Protein AF-A0A0B6Z193-F1 (afdb_monomer)

Mean predicted aligned error: 3.89 Å

Radius of gyration: 12.37 Å; Cα contacts (8 Å, |Δi|>4): 92; chains: 1; bounding box: 33×21×31 Å

InterPro domains:
  IPR056168 IF140/IFT172/WDR19, TPR domain [PF24762] (1-85)

Foldseek 3Di:
DVVCLVVLPLVVLLVVCVVVVVVVLNVQLVVQVPDPDSLSSSLSNCVSVVVNVSSLVSCVVVVVLVVNLVSCVVVVVVVVSVVSD

Secondary structure (DSSP, 8-state):
-HHHHHTT-HHHHHHHHHHTT-HHHHHHHHHHTTSS-HHHHHHHHHHHTT-HHHHHHHHHHHT-HHHHHHHHHHTT-HHHHHHH-

Structure (mmCIF, N/CA/C/O backbone):
data_AF-A0A0B6Z193-F1
#
_entry.id   AF-A0A0B6Z193-F1
#
loop_
_atom_site.group_PDB
_atom_site.id
_atom_site.type_s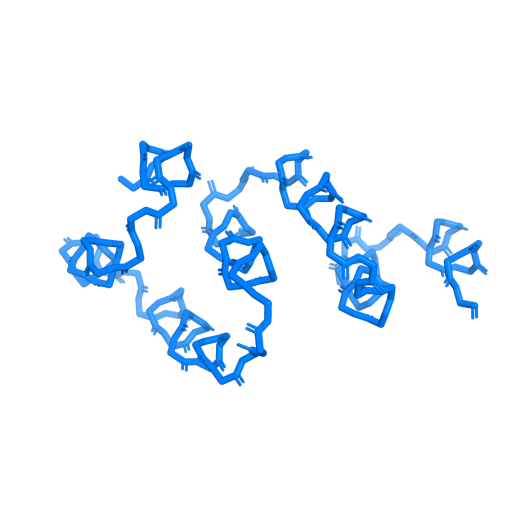ymbol
_atom_site.label_atom_id
_atom_site.label_alt_id
_atom_site.label_comp_id
_atom_site.label_asym_id
_atom_site.label_entity_id
_atom_site.label_seq_id
_atom_site.pdbx_PDB_ins_code
_atom_site.Cartn_x
_atom_site.Cartn_y
_atom_site.Cartn_z
_atom_site.occupancy
_atom_site.B_iso_or_equiv
_atom_site.auth_seq_id
_atom_site.auth_comp_id
_atom_site.auth_asym_id
_atom_site.auth_atom_id
_atom_site.pdbx_PDB_model_num
ATOM 1 N N . ALA A 1 1 ? 8.393 -8.303 -8.037 1.00 62.41 1 ALA A N 1
ATOM 2 C CA . ALA A 1 1 ? 7.905 -7.330 -7.033 1.00 62.41 1 ALA A CA 1
ATOM 3 C C . ALA A 1 1 ? 7.240 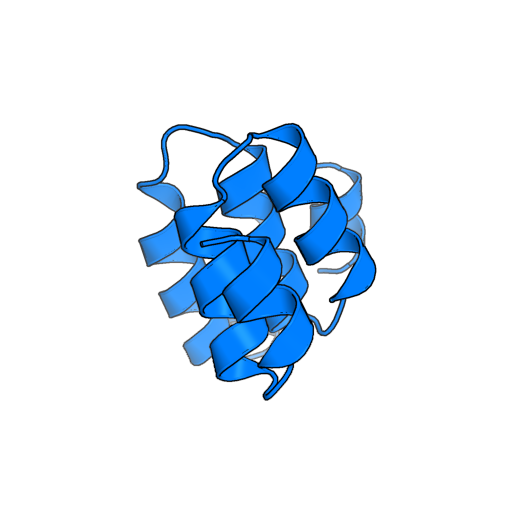-7.959 -5.789 1.00 62.41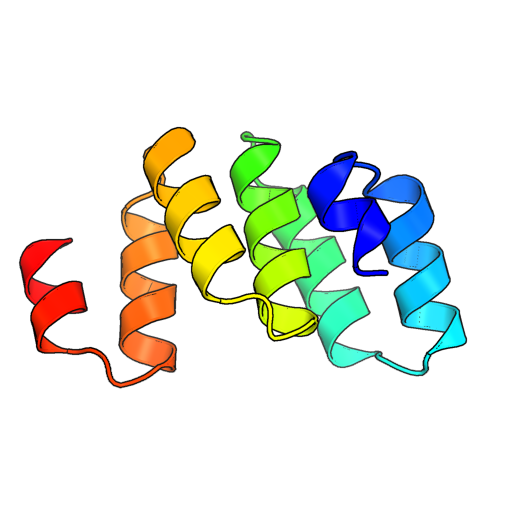 1 ALA A C 1
ATOM 5 O O . ALA A 1 1 ? 7.512 -7.479 -4.699 1.00 62.41 1 ALA A O 1
ATOM 6 N N . LYS A 1 2 ? 6.439 -9.043 -5.870 1.00 69.62 2 LYS A N 1
ATOM 7 C CA . LYS A 1 2 ? 5.801 -9.660 -4.671 1.00 69.62 2 LYS A CA 1
ATOM 8 C C . LYS A 1 2 ? 6.790 -10.071 -3.560 1.00 69.62 2 LYS A C 1
ATOM 10 O O . LYS A 1 2 ? 6.519 -9.876 -2.382 1.00 69.62 2 LYS A O 1
ATOM 15 N N . MET A 1 3 ? 7.975 -10.566 -3.928 1.00 73.62 3 MET A N 1
ATOM 16 C CA . MET A 1 3 ? 9.044 -10.897 -2.969 1.00 73.62 3 MET A CA 1
ATOM 17 C C . MET A 1 3 ? 9.630 -9.671 -2.247 1.00 73.62 3 MET A C 1
ATOM 19 O O . MET A 1 3 ? 10.144 -9.809 -1.141 1.00 73.62 3 MET A O 1
ATOM 23 N N . CYS A 1 4 ? 9.539 -8.474 -2.836 1.00 71.94 4 CYS A N 1
ATOM 24 C CA . CYS A 1 4 ? 10.004 -7.232 -2.214 1.00 71.94 4 CYS A CA 1
ATOM 25 C C . CYS A 1 4 ? 9.122 -6.831 -1.030 1.00 71.94 4 CYS A C 1
ATOM 27 O O . CYS A 1 4 ? 9.639 -6.285 -0.064 1.00 71.94 4 CYS A O 1
ATOM 29 N N . VAL A 1 5 ? 7.823 -7.151 -1.081 1.00 73.81 5 VAL A N 1
ATOM 30 C CA . VAL A 1 5 ? 6.886 -6.922 0.029 1.00 73.81 5 VAL A CA 1
ATOM 31 C C . VAL A 1 5 ? 7.226 -7.841 1.201 1.00 73.81 5 VAL A C 1
ATOM 33 O O . VAL A 1 5 ? 7.409 -7.370 2.318 1.00 73.81 5 VAL A O 1
ATOM 36 N N . LYS A 1 6 ? 7.437 -9.136 0.933 1.00 75.75 6 LYS A N 1
ATOM 37 C CA . LYS A 1 6 ? 7.813 -10.115 1.968 1.00 75.75 6 LYS A CA 1
ATOM 38 C C . LYS A 1 6 ? 9.166 -9.818 2.619 1.00 75.75 6 LYS A C 1
ATOM 40 O O . LYS A 1 6 ? 9.297 -9.925 3.830 1.00 75.75 6 LYS A O 1
ATOM 45 N N . ASN A 1 7 ? 10.155 -9.414 1.820 1.00 80.06 7 ASN A N 1
ATOM 46 C CA . ASN A 1 7 ? 11.519 -9.152 2.292 1.00 80.06 7 ASN A CA 1
ATOM 47 C C . ASN A 1 7 ? 11.777 -7.683 2.654 1.00 80.06 7 ASN A C 1
ATOM 49 O O . ASN A 1 7 ? 12.918 -7.330 2.935 1.00 80.06 7 ASN A O 1
ATOM 53 N N . ARG A 1 8 ? 10.757 -6.818 2.572 1.00 81.56 8 ARG A N 1
ATOM 54 C CA . ARG A 1 8 ? 10.849 -5.370 2.828 1.00 81.56 8 ARG A CA 1
ATOM 55 C C . ARG A 1 8 ? 11.963 -4.655 2.032 1.00 81.56 8 ARG A C 1
ATOM 57 O O . ARG A 1 8 ? 12.493 -3.636 2.465 1.00 81.56 8 ARG A O 1
ATOM 64 N N . ARG A 1 9 ? 12.310 -5.172 0.845 1.00 83.25 9 ARG A N 1
ATOM 65 C CA . ARG A 1 9 ? 13.355 -4.630 -0.049 1.00 83.25 9 ARG A CA 1
ATOM 66 C C . ARG A 1 9 ? 12.778 -3.606 -1.027 1.00 83.25 9 ARG A C 1
ATOM 68 O O . ARG A 1 9 ? 12.3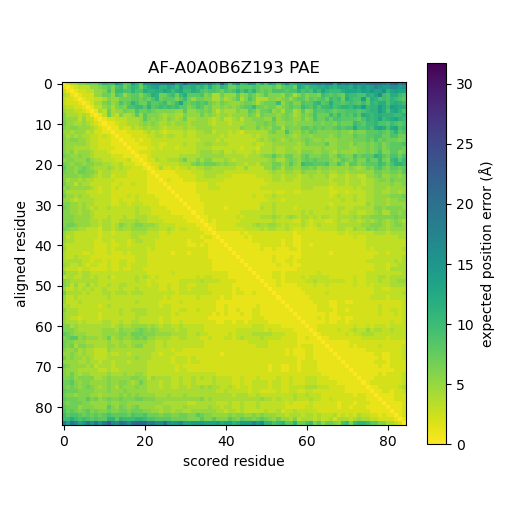87 -3.945 -2.147 1.00 83.25 9 ARG A O 1
ATOM 75 N N . LEU A 1 10 ? 12.658 -2.364 -0.559 1.00 80.75 10 LEU A N 1
ATOM 76 C CA . LEU A 1 10 ? 12.068 -1.237 -1.300 1.00 80.75 10 LEU A CA 1
ATOM 77 C C . LEU A 1 10 ? 12.988 -0.676 -2.395 1.00 80.75 10 LEU A C 1
ATOM 79 O O . LEU A 1 10 ? 12.511 -0.196 -3.423 1.00 80.75 10 LEU A O 1
ATOM 83 N N . ASP A 1 11 ? 14.295 -0.791 -2.191 1.00 77.50 11 ASP A N 1
ATOM 84 C CA . ASP A 1 11 ? 15.352 -0.486 -3.155 1.00 77.50 11 ASP A CA 1
ATOM 85 C C . ASP A 1 11 ? 15.120 -1.214 -4.489 1.00 77.50 11 ASP A C 1
ATOM 87 O O . ASP A 1 11 ? 14.967 -0.586 -5.539 1.00 77.50 11 ASP A O 1
ATOM 91 N N . VAL A 1 12 ? 14.947 -2.535 -4.434 1.00 82.94 12 VAL A N 1
ATOM 92 C CA . VAL A 1 12 ? 14.689 -3.381 -5.608 1.00 82.94 12 VAL A CA 1
ATOM 93 C C . VAL A 1 12 ? 13.273 -3.176 -6.150 1.00 82.94 12 VAL A C 1
ATOM 95 O O . VAL A 1 12 ? 13.034 -3.328 -7.351 1.00 82.94 12 VAL A O 1
ATOM 98 N N . ALA A 1 13 ? 12.318 -2.812 -5.290 1.00 85.00 13 ALA A N 1
ATOM 99 C CA . ALA A 1 13 ? 10.941 -2.568 -5.708 1.00 85.00 13 ALA A CA 1
ATOM 100 C C . ALA A 1 13 ? 10.832 -1.398 -6.694 1.00 85.00 13 ALA A C 1
ATOM 102 O O . ALA A 1 13 ? 10.075 -1.497 -7.660 1.00 85.00 13 ALA A O 1
ATOM 103 N N . SER A 1 14 ? 11.616 -0.333 -6.493 1.00 81.38 14 SER A N 1
ATOM 104 C CA . SER A 1 14 ? 11.649 0.822 -7.397 1.00 81.38 14 SER A CA 1
ATOM 105 C C . SER A 1 14 ? 12.083 0.434 -8.819 1.00 81.38 14 SER A C 1
ATOM 107 O O . SER A 1 14 ? 11.402 0.769 -9.790 1.00 81.38 14 SER A O 1
ATOM 109 N N . VAL A 1 15 ? 13.140 -0.377 -8.931 1.00 85.38 15 VAL A N 1
ATOM 110 C CA . VAL A 1 15 ? 13.657 -0.905 -10.202 1.00 85.38 15 VAL A CA 1
ATOM 111 C C . VAL A 1 15 ? 12.653 -1.861 -10.842 1.00 85.38 15 VAL A C 1
ATOM 113 O O . VAL A 1 15 ? 12.367 -1.764 -12.032 1.00 85.38 15 VAL A O 1
ATOM 116 N N . CYS A 1 16 ? 12.053 -2.752 -10.047 1.00 85.06 16 CYS A N 1
ATOM 117 C CA . CYS A 1 16 ? 11.030 -3.681 -10.525 1.00 85.06 16 CYS A CA 1
ATOM 118 C C . CYS A 1 16 ? 9.824 -2.950 -11.128 1.00 85.06 16 CYS A C 1
ATOM 120 O O . CYS A 1 16 ? 9.343 -3.348 -12.184 1.00 85.06 16 CYS A O 1
ATOM 122 N N . LEU A 1 17 ? 9.335 -1.889 -10.479 1.00 86.50 17 LEU A N 1
ATOM 123 C CA . LEU A 1 17 ? 8.214 -1.098 -10.992 1.00 86.50 17 LEU A CA 1
ATOM 124 C C . LEU A 1 17 ? 8.579 -0.366 -12.290 1.00 86.50 17 LEU A C 1
ATOM 126 O O . LEU A 1 17 ? 7.737 -0.287 -13.183 1.00 86.50 17 LEU A O 1
ATOM 130 N N . GLY A 1 18 ? 9.823 0.111 -12.419 1.00 85.12 18 GLY A N 1
ATOM 131 C CA . GLY A 1 18 ? 10.349 0.677 -13.665 1.00 85.12 18 GLY A CA 1
ATOM 132 C C . GLY A 1 18 ? 10.363 -0.342 -14.806 1.00 85.12 18 GLY A C 1
ATOM 133 O O . GLY A 1 18 ? 9.780 -0.093 -15.858 1.00 85.12 18 GLY A O 1
ATOM 134 N N . ASN A 1 19 ? 10.927 -1.528 -14.563 1.00 86.94 19 ASN A N 1
ATOM 135 C CA . ASN A 1 19 ? 10.999 -2.605 -15.557 1.00 86.94 19 ASN A CA 1
ATOM 136 C C . ASN A 1 19 ? 9.619 -3.155 -15.953 1.00 86.94 19 ASN A C 1
ATOM 138 O O . ASN A 1 19 ? 9.444 -3.643 -17.063 1.00 86.94 19 ASN A O 1
ATOM 142 N N . MET A 1 20 ? 8.630 -3.072 -15.060 1.00 86.44 20 MET A N 1
ATOM 143 C CA . MET A 1 20 ? 7.243 -3.462 -15.337 1.00 86.44 20 MET A CA 1
ATOM 144 C C . MET A 1 20 ? 6.434 -2.374 -16.067 1.00 86.44 20 MET A C 1
ATOM 146 O O . MET A 1 20 ? 5.244 -2.571 -16.302 1.00 86.44 20 MET A O 1
ATOM 150 N N . GLY A 1 21 ? 7.018 -1.204 -16.363 1.00 88.25 21 GLY A N 1
ATOM 151 C CA . GLY A 1 21 ? 6.288 -0.063 -16.931 1.00 88.25 21 GLY A CA 1
ATOM 152 C C . GLY A 1 21 ? 5.227 0.518 -15.984 1.00 88.25 21 GLY A C 1
ATOM 153 O O . GLY A 1 21 ? 4.336 1.257 -16.402 1.00 88.25 21 GLY A O 1
ATOM 154 N N . HIS A 1 22 ? 5.298 0.202 -14.688 1.00 88.81 22 HIS A N 1
ATOM 155 C CA . HIS A 1 22 ? 4.269 0.527 -13.706 1.00 88.81 22 HIS A CA 1
ATOM 156 C C . HIS A 1 22 ? 4.487 1.931 -13.112 1.00 88.81 22 HIS A C 1
ATOM 158 O O . HIS A 1 22 ? 4.703 2.108 -11.908 1.00 88.81 22 HIS A O 1
ATOM 164 N N . ALA A 1 23 ? 4.420 2.954 -13.971 1.00 89.50 23 ALA A N 1
ATOM 165 C CA . ALA A 1 23 ? 4.773 4.338 -13.642 1.00 89.50 23 ALA A CA 1
ATOM 166 C C . ALA A 1 23 ? 3.988 4.912 -12.447 1.00 89.50 23 ALA A C 1
ATOM 168 O O . ALA A 1 23 ? 4.574 5.554 -11.574 1.00 89.50 23 ALA A O 1
ATOM 169 N N . ARG A 1 24 ? 2.678 4.629 -12.358 1.00 89.38 24 ARG A N 1
ATOM 170 C CA . ARG A 1 24 ? 1.832 5.065 -11.228 1.00 89.38 24 ARG A CA 1
ATOM 171 C C . ARG A 1 24 ? 2.3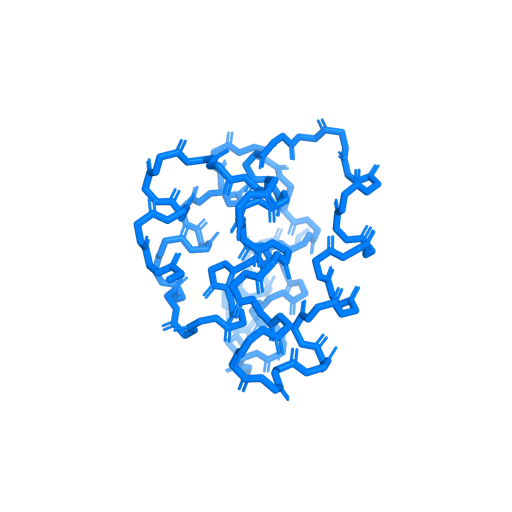16 4.489 -9.901 1.00 89.38 24 ARG A C 1
ATOM 173 O O . ARG A 1 24 ? 2.495 5.228 -8.941 1.00 89.38 24 ARG A O 1
ATOM 180 N N . GLY A 1 25 ? 2.615 3.193 -9.875 1.00 89.56 25 GLY A N 1
ATOM 181 C CA . GLY A 1 25 ? 3.155 2.550 -8.676 1.00 89.56 25 GLY A CA 1
ATOM 182 C C . GLY A 1 25 ? 4.559 3.032 -8.326 1.00 89.56 25 GLY A C 1
ATOM 183 O O . GLY A 1 25 ? 4.855 3.210 -7.152 1.00 89.56 25 GLY A O 1
ATOM 184 N N . ALA A 1 26 ? 5.407 3.325 -9.318 1.00 89.69 26 ALA A N 1
ATOM 185 C CA . ALA A 1 26 ? 6.723 3.919 -9.077 1.00 89.69 26 ALA A CA 1
ATOM 186 C C . ALA A 1 26 ? 6.636 5.343 -8.497 1.00 89.69 26 ALA A C 1
ATOM 188 O O . ALA A 1 26 ? 7.514 5.752 -7.735 1.00 89.69 26 ALA A O 1
ATOM 189 N N . LYS A 1 27 ? 5.601 6.114 -8.855 1.00 90.94 27 LYS A N 1
ATOM 190 C CA . LYS A 1 27 ? 5.309 7.411 -8.229 1.00 90.94 27 LYS A CA 1
ATOM 191 C C . LYS A 1 27 ? 4.803 7.227 -6.795 1.00 90.94 27 LYS A C 1
ATOM 193 O O . LYS A 1 27 ? 5.396 7.798 -5.888 1.00 90.94 27 LYS A O 1
ATOM 198 N N . ALA A 1 28 ? 3.793 6.381 -6.591 1.00 91.00 28 ALA A N 1
ATOM 199 C CA . ALA A 1 28 ? 3.229 6.111 -5.268 1.00 91.00 28 ALA A CA 1
ATOM 200 C C . ALA A 1 28 ? 4.290 5.594 -4.281 1.00 91.00 28 ALA A C 1
ATOM 202 O O . ALA A 1 28 ? 4.350 6.039 -3.142 1.00 91.00 28 ALA A O 1
ATOM 203 N N . LEU A 1 29 ? 5.191 4.713 -4.733 1.00 90.50 29 LEU A N 1
ATOM 204 C CA . LEU A 1 29 ? 6.309 4.240 -3.918 1.00 90.50 29 LEU A CA 1
ATOM 205 C C . LEU A 1 29 ? 7.257 5.383 -3.525 1.00 90.50 29 LEU A C 1
ATOM 207 O O . LEU A 1 29 ? 7.687 5.443 -2.379 1.00 90.50 29 LEU A O 1
ATOM 211 N N . ARG A 1 30 ? 7.574 6.301 -4.448 1.00 90.62 30 ARG A N 1
ATOM 212 C CA . ARG A 1 30 ? 8.426 7.468 -4.156 1.00 90.62 30 ARG A CA 1
ATOM 213 C C . ARG A 1 30 ? 7.804 8.405 -3.126 1.00 90.62 30 ARG A C 1
ATOM 215 O O . ARG A 1 30 ? 8.529 8.943 -2.298 1.00 90.62 30 ARG A O 1
ATOM 222 N N . GLU A 1 31 ? 6.492 8.602 -3.180 1.00 90.94 31 GLU A N 1
ATOM 223 C CA . GLU A 1 31 ? 5.764 9.384 -2.177 1.00 90.94 31 GLU A CA 1
ATOM 224 C C . GLU A 1 31 ? 5.774 8.668 -0.825 1.00 90.94 31 GLU A C 1
ATOM 226 O O . GLU A 1 31 ? 6.145 9.276 0.175 1.00 90.94 31 GLU A O 1
ATOM 231 N N . ALA A 1 32 ? 5.507 7.361 -0.823 1.00 90.88 32 ALA A N 1
ATOM 232 C CA . ALA A 1 32 ? 5.507 6.546 0.383 1.00 90.88 32 ALA A CA 1
ATOM 233 C C . ALA A 1 32 ? 6.864 6.515 1.091 1.00 90.88 32 ALA A C 1
ATOM 235 O O . ALA A 1 32 ? 6.892 6.445 2.309 1.00 90.88 32 ALA A O 1
ATOM 236 N N . LEU A 1 33 ? 7.995 6.610 0.377 1.00 89.81 33 LEU A N 1
ATOM 237 C CA . LEU A 1 33 ? 9.332 6.658 0.995 1.00 89.81 33 LEU A CA 1
ATOM 238 C C . LEU A 1 33 ? 9.510 7.806 2.010 1.00 89.81 33 LEU A C 1
ATOM 240 O O . LEU A 1 33 ? 10.448 7.744 2.805 1.00 89.81 33 LEU A O 1
ATOM 244 N N . LYS A 1 34 ? 8.636 8.822 1.997 1.00 91.44 34 LYS A N 1
ATOM 245 C CA . LYS A 1 34 ? 8.611 9.907 2.987 1.00 91.44 34 LYS A CA 1
ATOM 246 C C . LYS A 1 34 ? 8.051 9.474 4.343 1.00 91.44 34 LYS A C 1
ATOM 248 O O . LYS A 1 34 ? 8.379 10.108 5.341 1.00 91.44 34 LYS A O 1
ATOM 253 N N . GLU A 1 35 ? 7.253 8.408 4.385 1.00 92.00 35 GLU A N 1
ATOM 254 C CA . GLU A 1 35 ? 6.680 7.896 5.629 1.00 92.00 35 GLU A CA 1
ATOM 255 C C . GLU A 1 35 ? 7.786 7.440 6.583 1.00 92.00 35 GLU A C 1
ATOM 257 O O . GLU A 1 35 ? 8.748 6.815 6.128 1.00 92.00 35 GLU A O 1
ATOM 262 N N . PRO A 1 36 ? 7.698 7.709 7.892 1.00 91.12 36 PRO A N 1
ATOM 263 C CA . PRO A 1 36 ? 8.727 7.286 8.833 1.00 91.12 36 PRO A CA 1
ATOM 264 C C . PRO A 1 36 ? 8.763 5.761 8.990 1.00 91.12 36 PRO A C 1
ATOM 266 O O . PRO A 1 36 ? 9.843 5.173 9.089 1.00 91.12 36 PRO A O 1
ATOM 269 N N . GLU A 1 37 ? 7.609 5.096 8.956 1.00 92.69 37 GLU A N 1
ATOM 270 C CA . GLU A 1 37 ? 7.511 3.662 9.190 1.00 92.69 37 GLU A CA 1
ATOM 271 C C . GLU A 1 37 ? 7.773 2.849 7.919 1.00 92.69 37 GLU A C 1
ATOM 273 O O . GLU A 1 37 ? 7.080 2.965 6.906 1.00 92.69 37 GLU A O 1
ATOM 278 N N . LEU A 1 38 ? 8.737 1.925 7.996 1.00 91.50 38 LEU A N 1
ATOM 279 C CA . LEU A 1 38 ? 9.046 1.004 6.900 1.00 91.50 38 LEU A CA 1
ATOM 280 C C . LEU A 1 38 ? 7.812 0.208 6.450 1.00 91.50 38 LEU A C 1
ATOM 282 O O . LEU A 1 38 ? 7.605 0.015 5.255 1.00 91.50 38 LEU A O 1
ATOM 286 N N . ASP A 1 39 ? 6.980 -0.222 7.397 1.00 92.38 39 ASP A N 1
ATOM 287 C CA . ASP A 1 39 ? 5.787 -1.014 7.101 1.00 92.38 39 ASP A CA 1
ATOM 288 C C . ASP A 1 39 ? 4.746 -0.198 6.319 1.00 92.38 39 ASP A C 1
ATOM 290 O O . ASP A 1 39 ? 4.137 -0.748 5.404 1.00 92.38 39 ASP A O 1
ATOM 294 N N . ALA A 1 40 ? 4.626 1.116 6.554 1.00 94.19 40 ALA A N 1
ATOM 295 C CA . ALA A 1 40 ? 3.773 1.994 5.745 1.00 94.19 40 ALA A CA 1
ATOM 296 C C . ALA A 1 40 ? 4.282 2.091 4.294 1.00 94.19 40 ALA A C 1
ATOM 298 O O . ALA A 1 40 ? 3.515 1.932 3.342 1.00 94.19 40 ALA A O 1
ATOM 299 N N . ARG A 1 41 ? 5.602 2.234 4.107 1.00 94.12 41 ARG A N 1
ATOM 300 C CA . ARG A 1 41 ? 6.239 2.237 2.773 1.00 94.12 41 ARG A CA 1
ATOM 301 C C . ARG A 1 41 ? 5.970 0.940 2.009 1.00 94.12 41 ARG A C 1
ATOM 303 O O . ARG A 1 41 ? 5.637 0.953 0.822 1.00 94.12 41 ARG A O 1
ATOM 310 N N . VAL A 1 42 ? 6.125 -0.195 2.694 1.00 93.69 42 VAL A N 1
ATOM 311 C CA . VAL A 1 42 ? 5.899 -1.531 2.125 1.00 93.69 42 VAL A CA 1
ATOM 312 C C . VAL A 1 42 ? 4.410 -1.762 1.847 1.00 93.69 42 VAL A C 1
ATOM 314 O O . VAL A 1 42 ? 4.080 -2.374 0.831 1.00 93.69 42 VAL A O 1
ATOM 317 N N . ALA A 1 43 ? 3.511 -1.234 2.680 1.00 95.00 43 ALA A N 1
ATOM 318 C CA . ALA A 1 43 ? 2.070 -1.317 2.468 1.00 95.00 43 ALA A CA 1
ATOM 319 C C . ALA A 1 43 ? 1.648 -0.612 1.172 1.00 95.00 43 ALA A C 1
ATOM 321 O O . ALA A 1 43 ? 0.908 -1.190 0.377 1.00 95.00 43 ALA A O 1
ATOM 322 N N . VAL A 1 44 ? 2.186 0.579 0.882 1.00 93.69 44 VAL A N 1
ATOM 323 C CA . VAL A 1 44 ? 1.896 1.279 -0.383 1.00 93.69 44 VAL A CA 1
ATOM 324 C C . VAL A 1 44 ? 2.361 0.465 -1.591 1.00 93.69 44 VAL A C 1
ATOM 326 O O . VAL A 1 44 ? 1.620 0.330 -2.566 1.00 93.69 44 VAL A O 1
ATOM 329 N N . LEU A 1 45 ? 3.543 -0.156 -1.526 1.00 93.19 45 LEU A N 1
ATOM 330 C CA . LEU A 1 45 ? 3.986 -1.088 -2.567 1.00 93.19 45 LEU A CA 1
ATOM 331 C C . LEU A 1 45 ? 3.021 -2.274 -2.715 1.00 93.19 45 LEU A C 1
ATOM 333 O O . LEU A 1 45 ? 2.685 -2.655 -3.836 1.00 93.19 45 LEU A O 1
ATOM 337 N N . ALA A 1 46 ? 2.573 -2.852 -1.600 1.00 93.62 46 ALA A N 1
ATOM 338 C CA . ALA A 1 46 ? 1.642 -3.973 -1.588 1.00 93.62 46 ALA A CA 1
ATOM 339 C C . ALA A 1 46 ? 0.308 -3.611 -2.267 1.00 93.62 46 ALA A C 1
ATOM 341 O O . ALA A 1 46 ? -0.160 -4.382 -3.106 1.00 93.62 46 ALA A O 1
ATOM 342 N N . ILE A 1 47 ? -0.230 -2.406 -2.031 1.00 94.06 47 ILE A N 1
ATOM 343 C CA . ILE A 1 47 ? -1.421 -1.888 -2.730 1.00 94.06 47 ILE A CA 1
ATOM 344 C C . ILE A 1 47 ? -1.209 -1.876 -4.247 1.00 94.06 47 ILE A C 1
ATOM 346 O O . ILE A 1 47 ? -2.056 -2.374 -4.988 1.00 94.06 47 ILE A O 1
ATOM 350 N N . GLN A 1 48 ? -0.078 -1.340 -4.719 1.00 90.69 48 GLN A N 1
ATOM 351 C CA . GLN A 1 48 ? 0.217 -1.234 -6.156 1.00 90.69 48 GLN A CA 1
ATOM 352 C C . GLN A 1 48 ? 0.375 -2.602 -6.835 1.00 90.69 48 GLN A C 1
ATOM 354 O O . GLN A 1 48 ? 0.187 -2.721 -8.041 1.00 90.69 48 GLN A O 1
ATOM 359 N N . LEU A 1 49 ? 0.704 -3.640 -6.064 1.00 89.69 49 LEU A N 1
ATOM 360 C CA . LEU A 1 49 ? 0.832 -5.019 -6.537 1.00 89.69 49 LEU A CA 1
ATOM 361 C C . LEU A 1 49 ? -0.436 -5.862 -6.318 1.00 89.69 49 LEU A C 1
ATOM 363 O O . LEU A 1 49 ? -0.414 -7.061 -6.606 1.00 89.69 49 LEU A O 1
ATOM 367 N N . GLY A 1 50 ? -1.512 -5.264 -5.794 1.00 91.38 50 GLY A N 1
ATOM 368 C CA . GLY A 1 50 ? -2.773 -5.946 -5.490 1.00 91.38 50 GLY A CA 1
ATOM 369 C C . GLY A 1 50 ? -2.719 -6.881 -4.276 1.00 91.38 50 GLY A C 1
ATOM 370 O O . GLY A 1 50 ? -3.584 -7.737 -4.133 1.00 91.38 50 GLY A O 1
ATOM 371 N N . LEU A 1 51 ? -1.706 -6.750 -3.416 1.00 93.50 51 LEU A N 1
ATOM 372 C CA . LEU A 1 51 ? -1.540 -7.527 -2.183 1.00 93.50 51 LEU A CA 1
ATOM 373 C C . LEU A 1 51 ? -2.229 -6.807 -1.013 1.00 93.50 51 LEU A C 1
ATOM 375 O O . LEU A 1 51 ? -1.581 -6.271 -0.114 1.00 93.50 51 LEU A O 1
ATOM 379 N N . TYR A 1 52 ? -3.556 -6.723 -1.066 1.00 94.50 52 TYR A N 1
ATOM 380 C CA . TYR A 1 52 ? -4.345 -5.879 -0.165 1.00 94.50 52 TYR A CA 1
ATOM 381 C C . TYR A 1 52 ? -4.363 -6.381 1.280 1.00 94.50 52 TYR A C 1
ATOM 383 O O . TYR A 1 52 ? -4.335 -5.579 2.209 1.00 94.50 52 TYR A O 1
ATOM 391 N N . GLU A 1 53 ? -4.365 -7.697 1.476 1.00 93.44 53 GLU A N 1
ATOM 392 C CA . GLU A 1 53 ? -4.342 -8.319 2.798 1.00 93.44 53 GLU A CA 1
ATOM 393 C C . GLU A 1 53 ? -3.019 -8.029 3.517 1.00 93.44 53 GLU A C 1
ATOM 395 O O . GLU A 1 53 ? -3.002 -7.760 4.720 1.00 93.44 53 GLU A O 1
ATOM 400 N N . ASP A 1 54 ? -1.910 -8.043 2.772 1.00 92.69 54 ASP A N 1
ATOM 401 C CA . ASP A 1 54 ? -0.596 -7.682 3.298 1.00 92.69 54 ASP A CA 1
ATOM 402 C C . ASP A 1 54 ? -0.532 -6.182 3.618 1.00 92.69 54 ASP A C 1
ATOM 404 O O . ASP A 1 54 ? -0.036 -5.813 4.681 1.00 92.69 54 ASP A O 1
ATOM 408 N N . ALA A 1 55 ? -1.083 -5.320 2.753 1.00 94.88 55 ALA A N 1
ATOM 409 C CA . ALA A 1 55 ? -1.156 -3.879 3.002 1.00 94.88 55 ALA A CA 1
ATOM 410 C C . ALA A 1 55 ? -1.938 -3.550 4.287 1.00 94.88 55 ALA A C 1
ATOM 412 O O . ALA A 1 55 ? -1.447 -2.798 5.128 1.00 94.88 55 ALA A O 1
ATOM 413 N N . GLU A 1 56 ? -3.113 -4.160 4.480 1.00 95.06 56 GLU A N 1
ATOM 414 C CA . GLU A 1 56 ? -3.938 -3.970 5.680 1.00 95.06 56 GLU A CA 1
ATOM 415 C C . GLU A 1 56 ? -3.177 -4.379 6.953 1.00 95.06 56 GLU A C 1
ATOM 417 O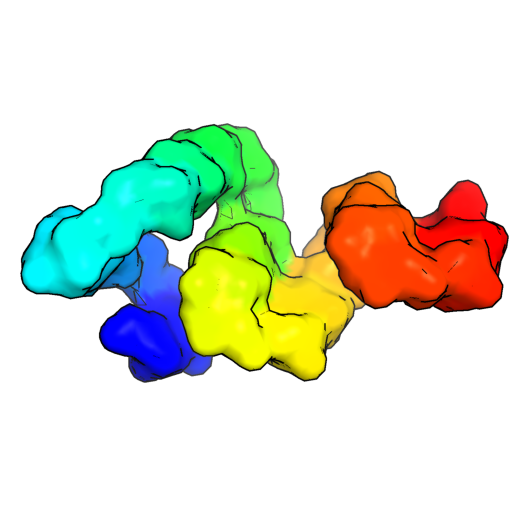 O . GLU A 1 56 ? -3.169 -3.644 7.944 1.00 95.06 56 GLU A O 1
ATOM 422 N N . ARG A 1 57 ? -2.497 -5.533 6.929 1.00 95.06 57 ARG A N 1
ATOM 423 C CA . ARG A 1 57 ? -1.678 -6.004 8.060 1.00 95.06 57 ARG A CA 1
ATOM 424 C C . ARG A 1 57 ? -0.523 -5.057 8.362 1.00 95.06 57 ARG A C 1
ATOM 426 O O . ARG A 1 57 ? -0.282 -4.752 9.525 1.00 95.06 57 ARG A O 1
ATOM 433 N N . LEU A 1 58 ? 0.178 -4.588 7.333 1.00 94.38 58 LEU A N 1
ATOM 434 C CA . LEU A 1 58 ? 1.316 -3.685 7.488 1.00 94.38 58 LEU A CA 1
ATOM 435 C C . LEU A 1 58 ? 0.898 -2.339 8.094 1.00 94.38 58 LEU A C 1
ATOM 437 O O . LEU A 1 58 ? 1.546 -1.890 9.037 1.00 94.38 58 LEU A O 1
ATOM 441 N N . PHE A 1 59 ? -0.213 -1.746 7.645 1.00 95.25 59 PHE A N 1
ATOM 442 C CA . PHE A 1 59 ? -0.714 -0.504 8.243 1.00 95.25 59 PHE A CA 1
ATOM 443 C C . PHE A 1 59 ? -1.156 -0.672 9.700 1.00 95.25 59 PHE A C 1
ATOM 445 O O . PHE A 1 59 ? -0.878 0.190 10.534 1.00 95.25 59 PHE A O 1
ATOM 452 N N . LYS A 1 60 ? -1.797 -1.799 10.040 1.00 95.00 60 LYS A N 1
ATOM 453 C CA . LYS A 1 60 ? -2.145 -2.110 11.437 1.00 95.00 60 LYS A CA 1
ATOM 454 C C . LYS A 1 60 ? -0.897 -2.283 12.305 1.00 95.00 60 LYS A C 1
ATOM 456 O O . LYS A 1 60 ? -0.866 -1.779 13.425 1.00 95.00 60 LYS A O 1
ATOM 461 N N . ASN A 1 61 ? 0.143 -2.936 11.786 1.00 94.38 61 ASN A N 1
ATOM 462 C CA . ASN A 1 61 ? 1.394 -3.154 12.515 1.00 94.38 61 ASN A CA 1
ATOM 463 C C . ASN A 1 61 ? 2.118 -1.841 12.836 1.00 94.38 61 ASN A C 1
ATOM 465 O O . ASN A 1 61 ? 2.605 -1.677 13.954 1.00 94.38 61 ASN A O 1
ATOM 469 N N . CYS A 1 62 ? 2.167 -0.898 11.888 1.00 94.06 62 CYS A N 1
ATOM 470 C CA . CYS A 1 62 ? 2.770 0.416 12.124 1.00 94.06 62 CYS A CA 1
ATOM 471 C C . CYS A 1 62 ? 1.828 1.430 12.782 1.00 94.06 62 CYS A C 1
ATOM 473 O O . CYS A 1 62 ? 2.249 2.550 13.057 1.00 94.06 62 CYS A O 1
ATOM 475 N N . LYS A 1 63 ? 0.574 1.051 13.061 1.00 93.31 63 LYS A N 1
ATOM 476 C CA . LYS A 1 63 ? -0.449 1.911 13.674 1.00 93.31 63 LYS A CA 1
ATOM 477 C C . LYS A 1 63 ? -0.731 3.205 12.888 1.00 93.31 63 LYS A C 1
ATOM 479 O O . LYS A 1 63 ? -1.234 4.167 13.469 1.00 93.31 63 LYS A O 1
ATOM 484 N N . ARG A 1 64 ? -0.456 3.243 11.576 1.00 93.69 64 ARG A N 1
ATOM 485 C CA . ARG A 1 64 ? -0.906 4.336 10.693 1.00 93.69 64 ARG A CA 1
ATOM 486 C C . ARG A 1 64 ? -2.348 4.111 10.262 1.00 93.69 64 ARG A C 1
ATOM 488 O O . ARG A 1 64 ? -2.641 3.669 9.152 1.00 93.69 64 ARG A O 1
ATOM 495 N N . TYR A 1 65 ? -3.254 4.367 11.203 1.00 93.94 65 TYR A N 1
ATOM 496 C CA . TYR A 1 65 ? -4.695 4.230 10.999 1.00 93.94 65 TYR A CA 1
ATOM 497 C C . TYR A 1 65 ? -5.267 5.272 10.034 1.00 93.94 65 TYR A C 1
ATOM 499 O O . TYR A 1 65 ? -6.272 5.004 9.391 1.00 93.94 65 TYR A O 1
ATOM 507 N N . ASP A 1 66 ? -4.597 6.410 9.871 1.00 94.12 66 ASP A N 1
ATOM 508 C CA . ASP A 1 66 ? -4.874 7.402 8.830 1.00 94.12 66 ASP A CA 1
ATOM 509 C C . ASP A 1 66 ? -4.724 6.803 7.424 1.00 94.12 66 ASP A C 1
ATOM 511 O O . ASP A 1 66 ? -5.693 6.761 6.667 1.00 94.12 66 ASP A O 1
ATOM 515 N N . LEU A 1 67 ? -3.555 6.233 7.113 1.00 94.25 67 LEU A N 1
ATOM 516 C CA . LEU A 1 67 ? -3.291 5.586 5.825 1.00 94.25 67 LEU A CA 1
ATOM 517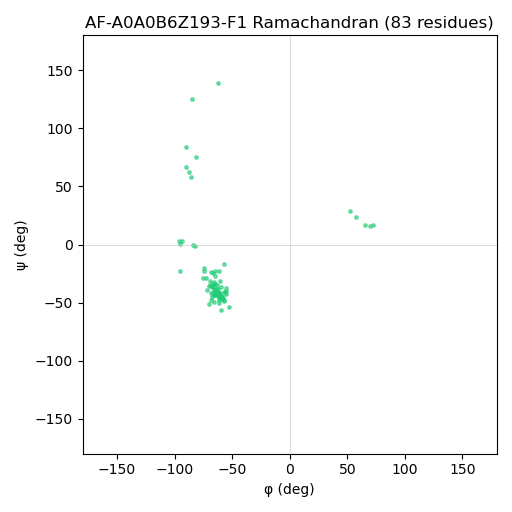 C C . LEU A 1 67 ? -4.166 4.341 5.635 1.00 94.25 67 LEU A C 1
ATOM 519 O O . LEU A 1 67 ? -4.606 4.048 4.522 1.00 94.25 67 LEU A O 1
ATOM 523 N N . LEU A 1 68 ? -4.461 3.617 6.721 1.00 95.56 68 LEU A N 1
ATOM 524 C CA . LEU A 1 68 ? -5.389 2.488 6.690 1.00 95.56 68 LEU A CA 1
ATOM 525 C C . LEU A 1 68 ? -6.824 2.926 6.362 1.00 95.56 68 LEU A C 1
ATOM 527 O O . LEU A 1 68 ? -7.523 2.245 5.610 1.00 95.56 68 LEU A O 1
ATOM 531 N N . ASN A 1 69 ? -7.265 4.051 6.919 1.00 96.19 69 ASN A N 1
ATOM 532 C CA . ASN A 1 69 ? -8.581 4.612 6.661 1.00 96.19 69 ASN A CA 1
ATOM 533 C C . ASN A 1 69 ? -8.687 5.062 5.197 1.00 96.19 69 ASN A C 1
ATOM 535 O O . ASN A 1 69 ? -9.592 4.615 4.493 1.00 96.19 69 ASN A O 1
ATOM 539 N N . GLU A 1 70 ? -7.713 5.826 4.692 1.00 94.75 70 GLU A N 1
ATOM 540 C CA . GLU A 1 70 ? -7.643 6.188 3.268 1.00 94.75 70 GLU A CA 1
ATOM 541 C C . GLU A 1 70 ? -7.647 4.948 2.363 1.00 94.75 70 GLU A C 1
ATOM 543 O O . GLU A 1 70 ? -8.358 4.897 1.355 1.00 94.75 70 GLU A O 1
ATOM 548 N N . PHE A 1 71 ? -6.902 3.906 2.736 1.00 95.12 71 PHE A N 1
ATOM 549 C CA . PHE A 1 71 ? -6.901 2.628 2.031 1.00 95.12 71 PHE A CA 1
ATOM 550 C C . PHE A 1 71 ? -8.300 1.994 1.964 1.00 95.12 71 PHE A C 1
ATOM 552 O O . PHE A 1 71 ? -8.719 1.556 0.888 1.00 95.12 71 PHE A O 1
ATOM 559 N N . TYR A 1 72 ? -9.045 1.965 3.072 1.00 96.75 72 TYR A N 1
ATOM 560 C CA . TYR A 1 72 ? -10.409 1.436 3.080 1.00 96.75 72 TYR A CA 1
ATOM 561 C C . TYR A 1 72 ? -11.374 2.285 2.256 1.00 96.75 72 TYR A C 1
ATOM 563 O O . TYR A 1 72 ? -12.174 1.716 1.510 1.00 96.75 72 TYR A O 1
ATOM 571 N N . GLN A 1 73 ? -11.283 3.615 2.333 1.00 95.06 73 GLN A N 1
ATOM 572 C CA . GLN A 1 73 ? -12.118 4.526 1.543 1.00 95.06 73 GLN A CA 1
ATOM 573 C C . GLN A 1 73 ? -11.891 4.327 0.040 1.00 95.06 73 GLN A C 1
ATOM 575 O O . GLN A 1 73 ? -12.840 4.093 -0.707 1.00 95.06 73 GLN A O 1
ATOM 580 N N . ASN A 1 74 ? -10.628 4.283 -0.394 1.00 93.75 74 ASN A N 1
ATOM 581 C CA . ASN A 1 74 ? -10.251 4.034 -1.790 1.00 93.75 74 ASN A CA 1
ATOM 582 C C . ASN A 1 74 ? -10.721 2.662 -2.309 1.00 93.75 74 ASN A C 1
ATOM 584 O O . ASN A 1 74 ? -10.858 2.455 -3.514 1.00 93.75 74 ASN A O 1
ATOM 588 N N . ARG A 1 75 ? -10.970 1.709 -1.403 1.00 94.50 75 ARG A N 1
ATOM 589 C CA . ARG A 1 75 ? -11.503 0.370 -1.699 1.00 94.50 75 ARG A CA 1
ATOM 590 C C . ARG A 1 75 ? -13.025 0.269 -1.547 1.00 94.50 75 ARG A C 1
ATOM 592 O O . ARG A 1 75 ? -13.562 -0.820 -1.738 1.00 94.50 75 ARG A O 1
ATOM 599 N N . GLY A 1 76 ? -13.713 1.353 -1.180 1.00 94.31 76 GLY A N 1
ATOM 600 C CA . GLY A 1 76 ? -15.155 1.367 -0.912 1.00 94.31 76 GLY A CA 1
ATOM 601 C C . GLY A 1 76 ? -15.569 0.618 0.361 1.00 94.31 76 GLY A C 1
ATOM 602 O O . GLY A 1 76 ? -16.742 0.296 0.538 1.00 94.31 76 GLY A O 1
ATOM 603 N N . GLN A 1 77 ? -14.627 0.313 1.259 1.00 94.69 77 GLN A N 1
ATOM 604 C CA . GLN A 1 77 ? -14.873 -0.405 2.514 1.00 94.69 77 GLN A CA 1
ATOM 605 C C . GLN A 1 77 ? -15.304 0.564 3.626 1.00 94.69 77 GLN A C 1
ATOM 607 O O . GLN A 1 77 ? -14.671 0.648 4.676 1.00 94.69 77 GLN A O 1
ATOM 612 N N . TRP A 1 78 ? -16.397 1.296 3.400 1.00 93.69 78 TRP A N 1
ATOM 613 C CA . TRP A 1 78 ? -16.838 2.404 4.259 1.00 93.69 78 TRP A CA 1
ATOM 614 C C . TRP A 1 78 ? -17.128 2.000 5.707 1.00 93.69 78 TRP A C 1
ATOM 616 O O . TRP A 1 78 ? -16.780 2.736 6.624 1.00 93.69 78 TRP A O 1
ATOM 626 N N . LEU A 1 79 ? -17.691 0.808 5.935 1.00 95.06 79 LEU A N 1
ATOM 627 C CA . LEU A 1 79 ? -17.921 0.297 7.293 1.00 95.06 79 LEU A CA 1
ATOM 628 C C . LEU A 1 79 ? -16.609 0.135 8.070 1.00 95.06 79 LEU A C 1
ATOM 630 O O . LEU A 1 79 ? -16.531 0.518 9.233 1.00 95.06 79 LEU A O 1
ATOM 634 N N . LYS A 1 80 ? -15.562 -0.388 7.422 1.00 93.94 80 LYS A N 1
ATOM 635 C CA . LYS A 1 80 ? -14.241 -0.518 8.048 1.00 93.94 80 LYS A CA 1
ATOM 636 C C . LYS A 1 80 ? -13.554 0.834 8.210 1.00 93.94 80 LYS A C 1
ATOM 638 O O . LYS A 1 80 ? -12.919 1.060 9.233 1.00 93.94 80 LYS A O 1
ATOM 643 N N . ALA A 1 81 ? -13.692 1.724 7.226 1.00 93.69 81 ALA A N 1
ATOM 644 C C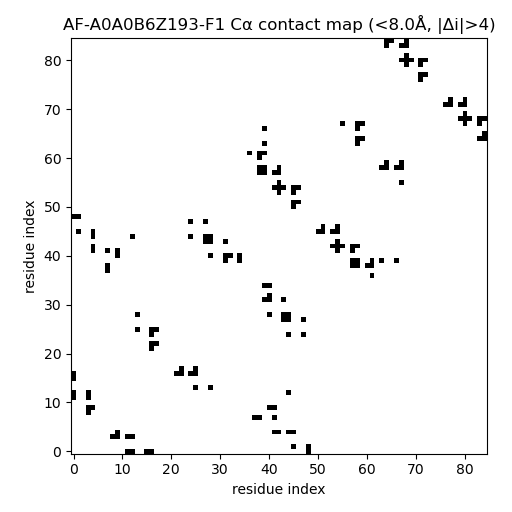A . ALA A 1 81 ? -13.170 3.087 7.290 1.00 93.69 81 ALA A CA 1
ATOM 645 C C . ALA A 1 81 ? -13.728 3.831 8.515 1.00 93.69 81 ALA A C 1
ATOM 647 O O . ALA A 1 81 ? -12.957 4.356 9.311 1.00 93.69 81 ALA A O 1
ATOM 648 N N . LEU A 1 82 ? -15.047 3.766 8.731 1.00 93.25 82 LEU A N 1
ATOM 649 C CA . LEU A 1 82 ? -15.720 4.358 9.893 1.00 93.25 82 LEU A CA 1
ATOM 650 C C . LEU A 1 82 ? -15.288 3.745 11.229 1.00 93.25 82 LEU A C 1
ATOM 652 O O . LEU A 1 82 ? -15.221 4.457 12.217 1.00 93.25 82 LEU A O 1
ATOM 656 N N . GLN A 1 83 ? -14.994 2.443 11.275 1.00 92.56 83 GLN A N 1
ATOM 657 C CA . GLN A 1 83 ? -14.482 1.788 12.488 1.00 92.56 83 GLN A CA 1
ATOM 658 C C . GLN A 1 83 ? -13.015 2.121 12.792 1.00 92.56 83 GLN A C 1
ATOM 660 O O . GLN A 1 83 ? -12.553 1.879 13.903 1.00 92.56 83 GLN A O 1
ATOM 665 N N . THR A 1 84 ? -12.271 2.584 11.787 1.00 88.81 84 THR A N 1
ATOM 666 C CA . THR A 1 84 ? -10.837 2.891 11.892 1.00 88.81 84 THR A CA 1
ATOM 667 C C . THR A 1 84 ? -10.587 4.375 12.178 1.00 88.81 84 THR A C 1
ATOM 669 O O . THR A 1 84 ? -9.510 4.708 12.671 1.00 88.81 84 THR A O 1
ATOM 672 N N . ALA A 1 85 ? -11.551 5.238 11.831 1.00 74.25 85 ALA A N 1
ATOM 673 C CA . ALA A 1 85 ? -11.563 6.678 12.098 1.00 74.25 85 ALA A CA 1
ATOM 674 C C . ALA A 1 85 ? -11.714 6.978 13.596 1.00 74.25 85 ALA A C 1
ATOM 676 O O . ALA A 1 85 ? -11.029 7.918 14.054 1.00 74.25 85 ALA A O 1
#

Organism: NCBI:txid1028688

pLDDT: mean 89.61, std 6.86, range [62.41, 96.75]

Sequence (85 aa):
AKMCVKNRRLDVASVCLGNMGHARGAKALREALKEPELDARVAVLAIQLGLYEDAERLFKNCKRYDLLNEFYQNRGQWLKALQTA

Solvent-accessible surface area (backbone atoms only — not comparable to full-atom values): 4586 Å² total; per-residue (Å²): 97,75,65,27,52,79,66,65,38,60,75,61,35,50,54,44,25,58,78,68,68,35,60,69,46,42,49,52,38,60,58,31,65,71,51,90,47,67,40,50,2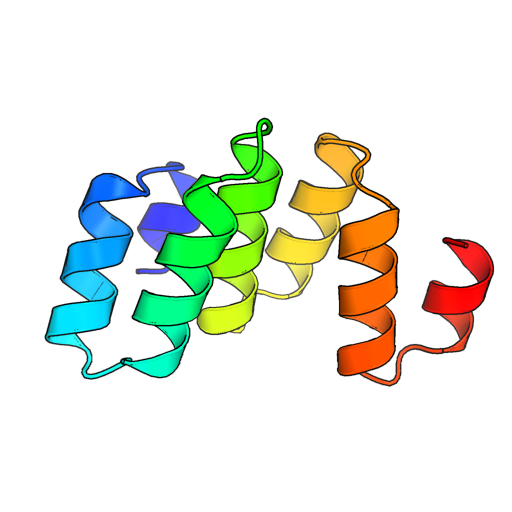8,38,18,51,46,21,48,68,70,69,37,53,72,59,18,55,52,26,18,60,73,64,62,41,44,67,63,44,23,54,53,24,50,80,68,68,37,52,74,59,20,65,75,52,106

Nearest PDB structures (foldseek):
  8bbg-assembly1_B  TM=9.945E-01  e=7.214E-08  Homo sapiens
  8fgw-assembly1_E  TM=9.886E-01  e=1.139E-07  Homo sapiens
  8bbf-assembly1_B  TM=9.941E-01  e=2.393E-07  Homo sapiens
  8bbg-assembly1_E  TM=7.152E-01  e=3.013E-01  Homo sapiens
  3mkq-assembly1_A  TM=5.784E-01  e=5.868E+00  Saccharomyces cerevisiae YJM789